Protein AF-A0AAV2YGH6-F1 (afdb_monomer_lite)

pLDDT: mean 74.62, std 20.64, range [26.7, 96.62]

Foldseek 3Di:
DDVVVVVVVVCCCPVDPVVVVVCCCPPQVDPPRPPPPDDVLNCLAAPNDPAAEEEEAEPDAEPDDLVVVVVSQVRNVVRFHYYYYYQYQDYLVSCVRPVPSVVVVVVVSVVVVVVCVVVVVHDDDDDDDPDQYFYDSPPDRPGPDDDDDD

Secondary structure (DSSP, 8-state):
--HHHHHHHHHHHHHS--HHHHHIIIIISSTTS---SS-HHHHS-TTT--S-EEEEEESS--SS-HHHHHHHHHHHTTTS-EEEEEETT--S-HHHH-HHHHHHHHHHHHHHHHHHHHHT-S---S---S---EEEETTEEE--------

Radius of gyration: 17.6 Å; chains: 1; bounding box: 44×39×49 Å

Structure (mmCIF, N/CA/C/O backbone):
data_AF-A0AAV2YGH6-F1
#
_entry.id   AF-A0AAV2YGH6-F1
#
loop_
_atom_site.group_PDB
_atom_site.id
_atom_site.type_symbol
_atom_site.label_atom_id
_atom_site.label_alt_id
_atom_site.label_comp_id
_atom_site.label_asym_id
_atom_site.label_entity_id
_atom_site.label_seq_id
_atom_site.pdbx_PDB_ins_code
_atom_site.Cartn_x
_atom_site.Cartn_y
_atom_site.Cartn_z
_atom_site.occupancy
_atom_site.B_iso_or_equiv
_atom_site.auth_seq_id
_atom_site.auth_comp_id
_atom_site.auth_asym_id
_atom_site.auth_atom_id
_atom_site.pdbx_PDB_model_num
ATOM 1 N N . MET A 1 1 ? -7.806 -11.856 -30.011 1.00 66.50 1 MET A N 1
ATOM 2 C CA . MET A 1 1 ? -7.096 -10.796 -29.273 1.00 66.50 1 MET A CA 1
ATOM 3 C C . MET A 1 1 ? -5.630 -11.182 -29.306 1.00 66.50 1 MET A C 1
ATOM 5 O O . MET A 1 1 ? -5.341 -12.326 -28.986 1.00 66.50 1 MET A O 1
ATOM 9 N N . ASP A 1 2 ? -4.765 -10.315 -29.821 1.00 89.94 2 ASP A N 1
ATOM 10 C CA . ASP A 1 2 ? -3.343 -10.620 -29.998 1.00 89.94 2 ASP A CA 1
ATOM 11 C C . ASP A 1 2 ? -2.567 -10.218 -28.736 1.00 89.94 2 ASP A C 1
ATOM 13 O O . ASP A 1 2 ? -2.521 -9.038 -28.375 1.00 89.94 2 ASP A O 1
ATOM 17 N N . PHE A 1 3 ? -2.015 -11.212 -28.040 1.00 89.88 3 PHE A N 1
ATOM 18 C CA . PHE A 1 3 ? -1.309 -11.017 -26.777 1.00 89.88 3 PHE A CA 1
ATOM 19 C C . PHE A 1 3 ? 0.018 -10.274 -26.950 1.00 89.88 3 PHE A C 1
ATOM 21 O O . PHE A 1 3 ? 0.423 -9.567 -26.026 1.00 89.88 3 PHE A O 1
ATOM 28 N N . ASP A 1 4 ? 0.648 -10.341 -28.124 1.00 91.69 4 ASP A N 1
ATOM 29 C CA . ASP A 1 4 ? 1.914 -9.652 -28.375 1.00 91.69 4 ASP A CA 1
ATOM 30 C C . ASP A 1 4 ? 1.693 -8.140 -28.432 1.00 91.69 4 ASP A C 1
ATOM 32 O O . ASP A 1 4 ? 2.385 -7.367 -27.768 1.00 91.69 4 ASP A O 1
ATOM 36 N N . HIS A 1 5 ? 0.648 -7.706 -29.140 1.00 88.44 5 HIS A N 1
ATOM 37 C CA . HIS A 1 5 ? 0.270 -6.294 -29.207 1.00 88.44 5 HIS A CA 1
ATOM 38 C C . HIS A 1 5 ? -0.148 -5.738 -27.842 1.00 88.44 5 HIS A C 1
ATOM 40 O O . HIS A 1 5 ? 0.196 -4.605 -27.505 1.00 88.44 5 HIS A O 1
ATOM 46 N N . ILE A 1 6 ? -0.859 -6.532 -27.038 1.00 87.00 6 ILE A N 1
ATOM 47 C CA . ILE A 1 6 ? -1.259 -6.140 -25.682 1.00 87.00 6 ILE A CA 1
ATOM 48 C C . ILE A 1 6 ? -0.041 -6.005 -24.769 1.00 87.00 6 ILE A C 1
ATOM 50 O O . ILE A 1 6 ? 0.089 -5.009 -24.058 1.00 87.00 6 ILE A O 1
ATOM 54 N N . THR A 1 7 ? 0.878 -6.965 -24.827 1.00 86.12 7 THR A N 1
ATOM 55 C CA . THR A 1 7 ? 2.116 -6.938 -24.040 1.00 86.12 7 THR A CA 1
ATOM 56 C C . THR A 1 7 ? 2.967 -5.729 -24.414 1.00 86.12 7 THR A C 1
ATOM 58 O O . THR A 1 7 ? 3.419 -4.989 -23.540 1.00 86.12 7 THR A O 1
ATOM 61 N N . MET A 1 8 ? 3.118 -5.462 -25.714 1.00 85.81 8 MET A N 1
ATOM 62 C CA . MET A 1 8 ? 3.842 -4.294 -26.210 1.00 85.81 8 MET A CA 1
ATOM 63 C C . MET A 1 8 ? 3.182 -2.987 -25.775 1.00 85.81 8 MET A C 1
ATOM 65 O O . MET A 1 8 ? 3.880 -2.075 -25.330 1.00 85.81 8 MET A O 1
ATOM 69 N N . TYR A 1 9 ? 1.852 -2.897 -25.837 1.00 83.94 9 TYR A N 1
ATOM 70 C CA . TYR A 1 9 ? 1.114 -1.734 -25.352 1.00 83.94 9 TYR A CA 1
ATOM 71 C C . TYR A 1 9 ? 1.366 -1.479 -23.861 1.00 83.94 9 TYR A C 1
ATOM 73 O O . TYR A 1 9 ? 1.710 -0.353 -23.489 1.00 83.94 9 TYR A O 1
ATOM 81 N N . PHE A 1 10 ? 1.240 -2.502 -23.010 1.00 82.38 10 PHE A N 1
ATOM 82 C CA . PHE A 1 10 ? 1.474 -2.358 -21.572 1.00 82.38 10 PHE A CA 1
ATOM 83 C C . PHE A 1 10 ? 2.920 -1.973 -21.264 1.00 82.38 10 PHE A C 1
ATOM 85 O O . PHE A 1 10 ? 3.147 -1.009 -20.533 1.00 82.38 10 PHE A O 1
ATOM 92 N N . TYR A 1 11 ? 3.891 -2.640 -21.893 1.00 82.69 11 TYR A N 1
ATOM 93 C CA . TYR A 1 11 ? 5.306 -2.324 -21.714 1.00 82.69 11 TYR A CA 1
ATOM 94 C C . TYR A 1 11 ? 5.607 -0.857 -22.039 1.00 82.69 11 TYR A C 1
ATOM 96 O O . TYR A 1 11 ? 6.228 -0.166 -21.238 1.00 82.69 11 TYR A O 1
ATOM 104 N N . HIS A 1 12 ? 5.127 -0.341 -23.175 1.00 82.00 12 HIS A N 1
ATOM 105 C CA . HIS A 1 12 ? 5.401 1.044 -23.570 1.00 82.00 12 HIS A CA 1
ATOM 106 C C . HIS A 1 12 ? 4.676 2.061 -22.678 1.00 82.00 12 HIS A C 1
ATOM 108 O O . HIS A 1 12 ? 5.225 3.129 -22.415 1.00 82.00 12 HIS A O 1
ATOM 114 N N . ASN A 1 13 ? 3.481 1.739 -22.172 1.00 79.19 13 ASN A N 1
ATOM 115 C CA . ASN A 1 13 ? 2.793 2.601 -21.207 1.00 79.19 13 ASN A CA 1
ATOM 116 C C . ASN A 1 13 ? 3.536 2.690 -19.867 1.00 79.19 13 ASN A C 1
ATOM 118 O O . ASN A 1 13 ? 3.505 3.745 -19.238 1.00 79.19 13 ASN A O 1
ATOM 122 N N . TRP A 1 14 ? 4.202 1.617 -19.433 1.00 75.50 14 TRP A N 1
ATOM 123 C CA . TRP A 1 14 ? 4.888 1.575 -18.136 1.00 75.50 14 TRP A CA 1
ATOM 124 C C . TRP A 1 14 ? 6.369 1.965 -18.193 1.00 75.50 14 TRP A C 1
ATOM 126 O O . TRP A 1 14 ? 6.880 2.526 -17.229 1.00 75.50 14 TRP A O 1
ATOM 136 N N . ALA A 1 15 ? 7.066 1.706 -19.304 1.00 78.88 15 ALA A N 1
ATOM 137 C CA . ALA A 1 15 ? 8.491 2.016 -19.455 1.00 78.88 15 ALA A CA 1
ATOM 138 C C . ALA A 1 15 ? 8.764 3.496 -19.781 1.00 78.88 15 ALA A C 1
ATOM 140 O O . ALA A 1 15 ? 9.866 3.999 -19.547 1.00 78.88 15 ALA A O 1
ATOM 141 N N . LEU A 1 16 ? 7.788 4.203 -20.358 1.00 75.62 16 LEU A N 1
ATOM 142 C CA . LEU A 1 16 ? 7.928 5.608 -20.735 1.00 75.62 16 LEU A CA 1
ATOM 143 C C . LEU A 1 16 ? 7.618 6.549 -19.563 1.00 75.62 16 LEU A C 1
ATOM 145 O O . LEU A 1 16 ? 7.023 6.178 -18.554 1.00 75.62 16 LEU A O 1
ATOM 149 N N . LYS A 1 17 ? 8.020 7.820 -19.699 1.00 73.50 17 LYS A N 1
ATOM 150 C CA . LYS A 1 17 ? 7.684 8.864 -18.718 1.00 73.50 17 LYS A CA 1
ATOM 151 C C . LYS A 1 17 ? 6.167 8.927 -18.527 1.00 73.50 17 LYS A C 1
ATOM 153 O O . LYS A 1 17 ? 5.443 8.830 -19.512 1.00 73.50 17 LYS A O 1
ATOM 158 N N . LYS A 1 18 ? 5.732 9.181 -17.286 1.00 74.12 18 LYS A N 1
ATOM 159 C CA . LYS A 1 18 ? 4.342 9.249 -16.782 1.00 74.12 18 LYS A CA 1
ATOM 160 C C . LYS A 1 18 ? 3.407 10.264 -17.474 1.00 74.12 18 LYS A C 1
ATOM 162 O O . LYS A 1 18 ? 2.785 11.108 -16.834 1.00 74.12 18 LYS A O 1
ATOM 167 N N . SER A 1 19 ? 3.301 10.206 -18.794 1.00 75.12 19 SER A N 1
ATOM 168 C CA . SER A 1 19 ? 2.526 11.121 -19.630 1.00 75.12 19 SER A CA 1
ATOM 169 C C . SER A 1 19 ? 1.036 11.067 -19.300 1.00 75.12 19 SER A C 1
ATOM 171 O O . SER A 1 19 ? 0.398 12.113 -19.259 1.00 75.12 19 SER A O 1
ATOM 173 N N . GLY A 1 20 ? 0.506 9.880 -18.984 1.00 70.19 20 GLY A N 1
ATOM 174 C CA . GLY A 1 20 ? -0.881 9.689 -18.555 1.00 70.19 20 GLY A CA 1
ATOM 175 C C . GLY A 1 20 ? -1.200 10.408 -17.243 1.00 70.19 20 GLY A C 1
ATOM 176 O O . GLY A 1 20 ? -2.139 11.197 -17.193 1.00 70.19 20 GLY A O 1
ATOM 177 N N . GLU A 1 21 ? -0.383 10.219 -16.200 1.00 68.44 21 GLU A N 1
ATOM 178 C CA . GLU A 1 21 ? -0.565 10.941 -14.931 1.00 68.44 21 GLU A CA 1
ATOM 179 C C . GLU A 1 21 ? -0.421 12.455 -15.104 1.00 68.44 21 GLU A C 1
ATOM 181 O O . GLU A 1 21 ? -1.196 13.222 -14.535 1.00 68.44 21 GLU A O 1
ATOM 186 N N . VAL A 1 22 ? 0.541 12.896 -15.922 1.00 70.00 22 VAL A N 1
ATOM 187 C CA . VAL A 1 22 ? 0.717 14.316 -16.245 1.00 70.00 22 VAL A CA 1
ATOM 188 C C . VAL A 1 22 ? -0.517 14.855 -16.957 1.00 70.00 22 VAL A C 1
ATOM 190 O O . VAL A 1 22 ? -0.990 15.925 -16.587 1.00 70.00 22 VAL A O 1
ATOM 193 N N . ALA A 1 23 ? -1.076 14.133 -17.930 1.00 73.62 23 ALA A N 1
ATOM 194 C CA . ALA A 1 23 ? -2.285 14.541 -18.640 1.00 73.62 23 ALA A CA 1
ATOM 195 C C . ALA A 1 23 ? -3.488 14.643 -17.690 1.00 73.62 23 ALA A C 1
ATOM 197 O O . ALA A 1 23 ? -4.188 15.654 -17.713 1.00 73.62 23 ALA A O 1
ATOM 198 N N . ILE A 1 24 ? -3.673 13.671 -16.789 1.00 69.06 24 ILE A N 1
ATOM 199 C CA . ILE A 1 24 ? -4.710 13.730 -15.747 1.00 69.06 24 ILE A CA 1
ATOM 200 C C . ILE A 1 24 ? -4.502 14.969 -14.861 1.00 69.06 24 ILE A C 1
ATOM 202 O O . ILE A 1 24 ? -5.425 15.753 -14.656 1.00 69.06 24 ILE A O 1
ATOM 206 N N . HIS A 1 25 ? -3.282 15.208 -14.384 1.00 63.84 25 HIS A N 1
ATOM 207 C CA . HIS A 1 25 ? -2.990 16.317 -13.475 1.00 63.84 25 HIS A CA 1
ATOM 208 C C . HIS A 1 25 ? -3.028 17.705 -14.147 1.00 63.84 25 HIS A C 1
ATOM 210 O O . HIS A 1 25 ? -3.251 18.715 -13.490 1.00 63.84 25 HIS A O 1
ATOM 216 N N . THR A 1 26 ? -2.790 17.805 -15.451 1.00 67.81 26 THR A N 1
ATOM 217 C CA . THR A 1 26 ? -2.741 19.104 -16.150 1.00 67.81 26 THR A CA 1
ATOM 218 C C . THR A 1 26 ? -4.040 19.434 -16.879 1.00 67.81 26 THR A C 1
ATOM 220 O O . THR A 1 26 ? -4.404 20.603 -16.954 1.00 67.81 26 THR A O 1
ATOM 223 N N . HIS A 1 27 ? -4.761 18.425 -17.374 1.00 67.38 27 HIS A N 1
ATOM 224 C CA . HIS A 1 27 ? -5.947 18.614 -18.215 1.00 67.38 27 HIS A CA 1
ATOM 225 C C . HIS A 1 27 ? -7.250 18.153 -17.546 1.00 67.38 27 HIS A C 1
ATOM 227 O O . HIS A 1 27 ? -8.306 18.670 -17.899 1.00 67.38 27 HIS A O 1
ATOM 233 N N . LEU A 1 28 ? -7.199 17.238 -16.564 1.00 62.75 28 LEU A N 1
ATOM 234 C CA . LEU A 1 28 ? -8.379 16.796 -15.793 1.00 62.75 28 LEU A CA 1
ATOM 235 C C . LEU A 1 28 ? -8.430 17.375 -14.365 1.00 62.75 28 LEU A C 1
ATOM 237 O O . LEU A 1 28 ? -9.461 17.329 -13.707 1.00 62.75 28 LEU A O 1
ATOM 241 N N . HIS A 1 29 ? -7.341 17.970 -13.884 1.00 55.59 29 HIS A N 1
ATOM 242 C CA . HIS A 1 29 ? -7.299 18.713 -12.620 1.00 55.59 29 HIS A CA 1
ATOM 243 C C . HIS A 1 29 ? -7.808 20.178 -12.651 1.00 55.59 29 HIS A C 1
ATOM 245 O O . HIS A 1 29 ? -7.967 20.746 -11.568 1.00 55.59 29 HIS A O 1
ATOM 251 N N . PRO A 1 30 ? -8.084 20.835 -13.805 1.00 57.62 30 PRO A N 1
ATOM 252 C CA . PRO A 1 30 ? -8.811 22.103 -13.808 1.00 57.62 30 PRO A CA 1
ATOM 253 C C . PRO A 1 30 ? -10.189 21.962 -13.133 1.00 57.62 30 PRO A C 1
ATOM 255 O O . PRO A 1 30 ? -10.795 20.885 -13.187 1.00 57.62 30 PRO A O 1
ATOM 258 N N . PRO A 1 31 ? -10.716 23.030 -12.505 1.00 48.47 31 PRO A N 1
ATOM 259 C CA . PRO A 1 31 ? -11.953 22.956 -11.737 1.00 48.47 31 PRO A CA 1
ATOM 260 C C . PRO A 1 31 ? -13.117 22.561 -12.654 1.00 48.47 31 PRO A C 1
ATOM 262 O O . PRO A 1 31 ? -13.548 23.342 -13.498 1.00 48.47 31 PRO A O 1
ATOM 265 N N . GLY A 1 32 ? -13.606 21.327 -12.496 1.00 53.22 32 GLY A N 1
ATOM 266 C CA . GLY A 1 32 ? -14.753 20.792 -13.237 1.00 53.22 32 GLY A CA 1
ATOM 267 C C . GLY A 1 32 ? -14.572 19.384 -13.811 1.00 53.22 32 GLY A C 1
ATOM 268 O O . GLY A 1 32 ? -15.571 18.717 -14.062 1.00 53.22 32 GLY A O 1
ATOM 269 N N . ALA A 1 33 ? -13.343 18.882 -13.967 1.00 55.97 33 ALA A N 1
ATOM 270 C CA . ALA A 1 33 ? -13.089 17.604 -14.642 1.00 55.97 33 ALA A CA 1
ATOM 271 C C . ALA A 1 33 ? -12.769 16.435 -13.687 1.00 55.97 33 ALA A C 1
ATOM 273 O O . ALA A 1 33 ? -11.783 15.743 -13.859 1.00 55.97 33 ALA A O 1
ATOM 274 N N . SER A 1 34 ? -13.640 16.162 -12.709 1.00 54.44 34 SER A N 1
ATOM 275 C CA . SER A 1 34 ? -13.825 14.848 -12.043 1.00 54.44 34 SER A CA 1
ATOM 276 C C . SER A 1 34 ? -12.602 14.045 -11.523 1.00 54.44 34 SER A C 1
ATOM 278 O O . SER A 1 34 ? -12.783 12.912 -11.072 1.00 54.44 34 SER A O 1
ATOM 280 N N . ALA A 1 35 ? -11.380 14.571 -11.490 1.00 53.19 35 ALA A N 1
ATOM 281 C CA . ALA A 1 35 ? -10.343 14.051 -10.611 1.00 53.19 35 ALA A CA 1
ATOM 282 C C . ALA A 1 35 ? -10.653 14.613 -9.219 1.00 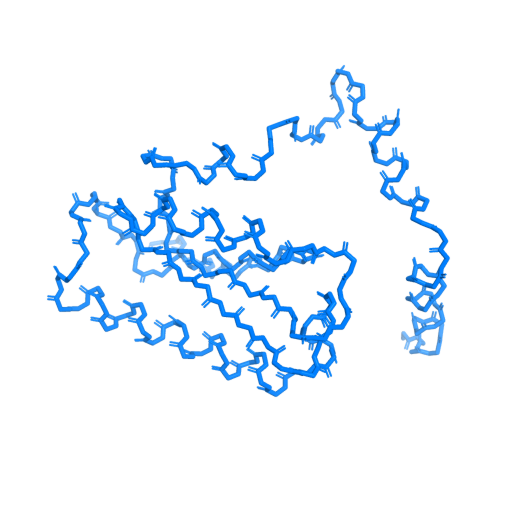53.19 35 ALA A C 1
ATOM 284 O O . ALA A 1 35 ? -10.581 15.823 -9.007 1.00 53.19 35 ALA A O 1
ATOM 285 N N . ARG A 1 36 ? -11.100 13.768 -8.278 1.00 54.50 36 ARG A N 1
ATOM 286 C CA . ARG A 1 36 ? -11.363 14.217 -6.901 1.00 54.50 36 ARG A CA 1
ATOM 287 C C . ARG A 1 36 ? -10.084 14.866 -6.362 1.00 54.50 36 ARG A C 1
ATOM 289 O O . ARG A 1 36 ? -9.100 14.170 -6.149 1.00 54.50 36 ARG A O 1
ATOM 296 N N . ALA A 1 37 ? -10.123 16.178 -6.131 1.00 62.84 37 ALA A N 1
ATOM 297 C CA . ALA A 1 37 ? -9.011 16.945 -5.562 1.00 62.84 37 ALA A CA 1
ATOM 298 C C . ALA A 1 37 ? -8.663 16.511 -4.124 1.00 62.84 37 ALA A C 1
ATOM 300 O O . ALA A 1 37 ? -7.613 16.862 -3.598 1.00 62.84 37 ALA A O 1
ATOM 301 N N . THR A 1 38 ? -9.553 15.752 -3.481 1.00 71.38 38 THR A N 1
ATOM 302 C CA . THR A 1 38 ? -9.358 15.215 -2.137 1.00 71.38 38 THR A CA 1
ATOM 303 C C . THR A 1 38 ? -8.432 13.995 -2.178 1.00 71.38 38 THR A C 1
ATOM 305 O O . THR A 1 38 ? -8.798 12.985 -2.791 1.00 71.38 38 THR A O 1
ATOM 308 N N . PRO A 1 39 ? -7.268 14.038 -1.510 1.00 77.38 39 PRO A N 1
ATOM 309 C CA . PRO A 1 39 ? -6.355 12.907 -1.458 1.00 77.38 39 PRO A CA 1
ATOM 310 C C . PRO A 1 39 ? -6.980 11.724 -0.709 1.00 77.38 39 PRO A C 1
ATOM 312 O O . PRO A 1 39 ? -7.824 11.882 0.178 1.00 77.38 39 PRO A O 1
ATOM 315 N N . LEU A 1 40 ? -6.537 10.508 -1.039 1.00 81.38 40 LEU A N 1
ATOM 316 C CA . LEU A 1 40 ? -7.094 9.279 -0.468 1.00 81.38 40 LEU A CA 1
ATOM 317 C C . LEU A 1 40 ? -7.009 9.246 1.068 1.00 81.38 40 LEU A C 1
ATOM 319 O O . LEU A 1 40 ? -7.931 8.759 1.715 1.00 81.38 40 LEU A O 1
ATOM 323 N N . CYS A 1 41 ? -5.956 9.813 1.660 1.00 82.81 41 CYS A N 1
ATOM 324 C CA . CYS A 1 41 ? -5.789 9.895 3.113 1.00 82.81 41 CYS A CA 1
ATOM 325 C C . CYS A 1 41 ? -6.847 10.769 3.816 1.00 82.81 41 CYS A C 1
ATOM 327 O O . CYS A 1 41 ? -7.139 10.541 4.985 1.00 82.81 41 CYS A O 1
ATOM 329 N N . GLU A 1 42 ? -7.459 11.736 3.125 1.00 83.50 42 GLU A N 1
ATOM 330 C CA . GLU A 1 42 ? -8.564 12.547 3.662 1.00 83.50 42 GLU A CA 1
ATOM 331 C C . GLU A 1 42 ? -9.933 11.872 3.489 1.00 83.50 42 GLU A C 1
ATOM 333 O O . GLU A 1 42 ? -10.880 12.150 4.239 1.00 83.50 42 GLU A O 1
ATOM 338 N N . LEU A 1 43 ? -10.045 10.984 2.495 1.00 81.44 43 LEU A N 1
ATOM 339 C CA . LEU A 1 43 ? -11.206 10.113 2.318 1.00 81.44 43 LEU A CA 1
ATOM 340 C C . LEU A 1 43 ? -11.199 8.990 3.360 1.00 81.44 43 LEU A C 1
ATOM 342 O O . LEU A 1 43 ? -12.233 8.684 3.949 1.00 81.44 43 LEU A O 1
ATOM 346 N N . LEU A 1 44 ? -10.023 8.419 3.617 1.00 84.81 44 LEU A N 1
ATOM 347 C CA . LEU A 1 44 ? -9.771 7.406 4.634 1.00 84.81 44 LEU A CA 1
ATOM 348 C C . LEU A 1 44 ? -9.339 8.071 5.949 1.00 84.81 44 LEU A C 1
ATOM 350 O O . LEU A 1 44 ? -8.255 7.827 6.473 1.00 84.81 44 LEU A O 1
ATOM 354 N N . ALA A 1 45 ? -10.207 8.939 6.467 1.00 83.38 45 ALA A N 1
ATOM 355 C CA . ALA A 1 45 ? -10.039 9.591 7.760 1.00 83.38 45 ALA A CA 1
ATOM 356 C C . ALA A 1 45 ? -10.904 8.913 8.844 1.00 83.38 45 ALA A C 1
ATOM 358 O O . ALA A 1 45 ? -11.939 8.314 8.515 1.00 83.38 45 ALA A O 1
ATOM 359 N N . PRO A 1 46 ? -10.534 9.034 10.136 1.00 79.31 46 PRO A N 1
ATOM 360 C CA . PRO A 1 46 ? -11.376 8.590 11.246 1.00 79.31 46 PRO A CA 1
ATOM 361 C C . PRO A 1 46 ? -12.814 9.114 11.121 1.00 79.31 46 PRO A C 1
ATOM 363 O O . PRO A 1 46 ? -13.029 10.293 10.839 1.00 79.31 46 PRO A O 1
ATOM 366 N N . GLY A 1 47 ? -13.801 8.230 11.281 1.00 79.62 47 GLY A N 1
ATOM 367 C CA . GLY A 1 47 ? -15.226 8.558 11.143 1.00 79.62 47 GLY A CA 1
ATOM 368 C C . GLY A 1 47 ? -15.747 8.690 9.703 1.00 79.62 47 GLY A C 1
ATOM 369 O O . GLY A 1 47 ? -16.947 8.870 9.517 1.00 79.62 47 GLY A O 1
ATOM 370 N N . ARG A 1 48 ? -14.886 8.586 8.677 1.00 80.75 48 ARG A N 1
ATOM 371 C CA . ARG A 1 48 ? -15.290 8.556 7.254 1.00 80.75 48 ARG A CA 1
ATOM 372 C C . ARG A 1 48 ? -15.138 7.187 6.602 1.00 80.75 48 ARG A C 1
ATOM 374 O O . ARG A 1 48 ? -15.914 6.859 5.707 1.00 80.75 48 ARG A O 1
ATOM 381 N N . ALA A 1 49 ? -14.154 6.399 7.028 1.00 79.81 49 ALA A N 1
ATOM 382 C CA . ALA A 1 49 ? -14.019 5.018 6.583 1.00 79.81 49 ALA A CA 1
ATOM 383 C C . ALA A 1 49 ? -15.193 4.178 7.123 1.00 79.81 49 ALA A C 1
ATOM 385 O O . ALA A 1 49 ? -15.417 4.133 8.327 1.00 79.81 49 ALA A O 1
ATOM 386 N N . GLN A 1 50 ? -15.952 3.546 6.224 1.00 81.56 50 GLN A N 1
ATOM 387 C CA . GLN A 1 50 ? -17.129 2.726 6.569 1.00 81.56 50 GLN A CA 1
ATOM 388 C C . GLN A 1 50 ? -16.899 1.227 6.356 1.00 81.56 50 GLN A C 1
ATOM 390 O O . GLN A 1 50 ? -17.702 0.408 6.785 1.00 81.56 50 GLN A O 1
ATOM 395 N N . VAL A 1 51 ? -15.820 0.864 5.664 1.00 84.75 51 VAL A N 1
ATOM 396 C CA . VAL A 1 51 ? -15.522 -0.513 5.261 1.00 84.75 51 VAL A CA 1
ATOM 397 C C . VAL A 1 51 ? -14.118 -0.889 5.700 1.00 84.75 51 VAL A C 1
ATOM 399 O O . VAL A 1 51 ? -13.257 -0.007 5.690 1.00 84.75 51 VAL A O 1
ATOM 402 N N . PRO A 1 52 ? -13.867 -2.136 6.126 1.00 88.31 52 PRO A N 1
ATOM 403 C CA . PRO A 1 52 ? -12.534 -2.604 6.505 1.00 88.31 52 PRO A CA 1
ATOM 404 C C . PRO A 1 52 ? -11.522 -2.323 5.392 1.00 88.31 52 PRO A C 1
ATOM 406 O O . PRO A 1 52 ? -11.838 -2.500 4.212 1.00 88.31 52 PRO A O 1
ATOM 409 N N . VAL A 1 53 ? -10.324 -1.869 5.761 1.00 90.56 53 VAL A N 1
ATOM 410 C CA . VAL A 1 53 ? -9.293 -1.484 4.789 1.00 90.56 53 VAL A CA 1
ATOM 411 C C . VAL A 1 53 ? -8.015 -2.276 5.016 1.00 90.56 53 VAL A C 1
ATOM 413 O O . VAL A 1 53 ? -7.472 -2.294 6.115 1.00 90.56 53 VAL A O 1
ATOM 416 N N . THR A 1 54 ? -7.474 -2.849 3.948 1.00 93.69 54 THR A N 1
ATOM 417 C CA . THR A 1 54 ? -6.115 -3.395 3.932 1.00 93.69 54 THR A CA 1
ATOM 418 C C . THR A 1 54 ? -5.328 -2.684 2.843 1.00 93.69 54 THR A C 1
ATOM 420 O O . THR A 1 54 ? -5.748 -2.663 1.685 1.00 93.69 54 THR A O 1
ATOM 423 N N . PHE A 1 55 ? -4.202 -2.082 3.221 1.00 94.12 55 PHE A N 1
ATOM 424 C CA . PHE A 1 55 ? -3.225 -1.519 2.294 1.00 94.12 55 PHE A CA 1
ATOM 425 C C . PHE A 1 55 ? -2.172 -2.576 1.974 1.00 94.12 55 PHE A C 1
ATOM 427 O O . PHE A 1 55 ? -1.576 -3.142 2.891 1.00 94.12 55 PHE A O 1
ATOM 434 N N . LEU A 1 56 ? -1.942 -2.821 0.683 1.00 94.31 56 LEU A N 1
ATOM 435 C CA . LEU A 1 56 ? -0.920 -3.741 0.191 1.00 94.31 56 LEU A CA 1
ATOM 436 C C . LEU A 1 56 ? 0.094 -2.952 -0.634 1.00 94.31 56 LEU A C 1
ATOM 438 O O . LEU A 1 56 ? -0.294 -2.241 -1.561 1.00 94.31 56 LEU A O 1
ATOM 442 N N . TYR A 1 57 ? 1.373 -3.109 -0.307 1.00 95.06 57 TYR A N 1
ATOM 443 C CA . TYR A 1 57 ? 2.498 -2.519 -1.036 1.00 95.06 57 TYR A CA 1
ATOM 444 C C . TYR A 1 57 ? 3.511 -3.586 -1.440 1.00 95.06 57 TYR A C 1
ATOM 446 O O . TYR A 1 57 ? 3.567 -4.653 -0.831 1.00 95.06 57 TYR A O 1
ATOM 454 N N . GLY A 1 58 ? 4.319 -3.299 -2.457 1.00 93.88 58 GLY A N 1
ATOM 455 C CA . GLY A 1 58 ? 5.469 -4.124 -2.808 1.00 93.88 58 GLY A CA 1
ATOM 456 C C . GLY A 1 58 ? 6.643 -3.896 -1.856 1.00 93.88 58 GLY A C 1
ATOM 457 O O . GLY A 1 58 ? 6.861 -2.785 -1.381 1.00 93.88 58 GLY A O 1
ATOM 458 N N . GLY A 1 59 ? 7.398 -4.953 -1.556 1.00 91.44 59 GLY A N 1
ATOM 459 C CA . GLY A 1 59 ? 8.627 -4.885 -0.755 1.00 91.44 59 GLY A CA 1
ATOM 460 C C . GLY A 1 59 ? 9.898 -4.611 -1.571 1.00 91.44 59 GLY A C 1
ATOM 461 O O . GLY A 1 59 ? 10.976 -4.469 -0.998 1.00 91.44 59 GLY A O 1
ATOM 462 N N . GLY A 1 60 ? 9.793 -4.602 -2.900 1.00 89.38 60 GLY A N 1
ATOM 463 C CA . GLY A 1 60 ? 10.856 -4.255 -3.840 1.00 89.38 60 GLY A CA 1
ATOM 464 C C . GLY A 1 60 ? 10.855 -2.766 -4.213 1.00 89.38 60 GLY A C 1
ATOM 465 O O . GLY A 1 60 ? 10.149 -1.969 -3.599 1.00 89.38 60 GLY A O 1
ATOM 466 N N . PRO A 1 61 ? 11.654 -2.361 -5.218 1.00 85.50 61 PRO A N 1
ATOM 467 C CA . PRO A 1 61 ? 11.680 -0.981 -5.691 1.00 85.50 61 PRO A CA 1
ATOM 468 C C . PRO A 1 61 ? 10.302 -0.531 -6.194 1.00 85.50 61 PRO A C 1
ATOM 470 O O . PRO A 1 61 ? 9.810 -1.015 -7.213 1.00 85.50 61 PRO A O 1
ATOM 473 N N . ASP A 1 62 ? 9.701 0.423 -5.490 1.00 82.38 62 ASP A N 1
ATOM 474 C CA . ASP A 1 62 ? 8.444 1.069 -5.858 1.00 82.38 62 ASP A CA 1
ATOM 475 C C . ASP A 1 62 ? 8.686 2.581 -5.992 1.00 82.38 62 ASP A C 1
ATOM 477 O O . ASP A 1 62 ? 9.446 3.188 -5.234 1.00 82.38 62 ASP A O 1
ATOM 481 N N . TRP A 1 63 ? 8.059 3.197 -6.992 1.00 80.12 63 TRP A N 1
ATOM 482 C CA . TRP A 1 63 ? 8.059 4.650 -7.149 1.00 80.12 63 TRP A CA 1
ATOM 483 C C . TRP A 1 63 ? 7.147 5.330 -6.117 1.00 80.12 63 TRP A C 1
ATOM 485 O O . TRP A 1 63 ? 7.254 6.539 -5.899 1.00 80.12 63 TRP A O 1
ATOM 495 N N . MET A 1 64 ? 6.259 4.564 -5.482 1.00 80.06 64 MET A N 1
ATOM 496 C CA . MET A 1 64 ? 5.388 4.999 -4.408 1.00 80.06 64 MET A CA 1
ATOM 497 C C . MET A 1 64 ? 5.926 4.562 -3.043 1.00 80.06 64 MET A C 1
ATOM 499 O O . MET A 1 64 ? 6.105 3.378 -2.777 1.00 80.06 64 MET A O 1
ATOM 503 N N . ASN A 1 65 ? 6.136 5.526 -2.142 1.00 87.56 65 ASN A N 1
ATOM 504 C CA . ASN A 1 65 ? 6.622 5.230 -0.797 1.00 87.56 65 ASN A CA 1
ATOM 505 C C . ASN A 1 65 ? 5.514 4.595 0.071 1.00 87.56 65 ASN A C 1
ATOM 507 O O . ASN A 1 65 ? 4.493 5.230 0.360 1.00 87.56 65 ASN A O 1
ATOM 511 N N . ALA A 1 66 ? 5.758 3.362 0.517 1.00 91.44 66 ALA A N 1
ATOM 512 C CA . ALA A 1 66 ? 4.870 2.588 1.374 1.00 91.44 66 ALA A CA 1
ATOM 513 C C . ALA A 1 66 ? 4.662 3.214 2.770 1.00 91.44 66 ALA A C 1
ATOM 515 O O . ALA A 1 66 ? 3.582 3.058 3.347 1.00 91.44 66 ALA A O 1
ATOM 516 N N . ASP A 1 67 ? 5.619 4.011 3.267 1.00 92.75 67 ASP A N 1
ATOM 517 C CA . ASP A 1 67 ? 5.539 4.707 4.562 1.00 92.75 67 ASP A CA 1
ATOM 518 C C . ASP A 1 67 ? 4.284 5.588 4.669 1.00 92.75 67 ASP A C 1
ATOM 520 O O . ASP A 1 67 ? 3.692 5.747 5.739 1.00 92.75 67 ASP A O 1
ATOM 524 N N . HIS A 1 68 ? 3.844 6.177 3.550 1.00 90.38 68 HIS A N 1
ATOM 525 C CA . HIS A 1 68 ? 2.641 7.005 3.521 1.00 90.38 68 HIS A CA 1
ATOM 526 C C . HIS A 1 68 ? 1.371 6.179 3.744 1.00 90.38 68 HIS A C 1
ATOM 528 O O . HIS A 1 68 ? 0.471 6.626 4.458 1.00 90.38 68 HIS A O 1
ATOM 534 N N . GLY A 1 69 ? 1.300 4.980 3.162 1.00 90.88 69 GLY A N 1
ATOM 535 C CA . GLY A 1 69 ? 0.199 4.045 3.384 1.00 90.88 69 GLY A CA 1
ATOM 536 C C . GLY A 1 69 ? 0.188 3.524 4.819 1.00 90.88 69 GLY A C 1
ATOM 537 O O . GLY A 1 69 ? -0.855 3.539 5.474 1.00 90.88 69 GLY A O 1
ATOM 538 N N . GLU A 1 70 ? 1.358 3.165 5.349 1.00 94.44 70 GLU A N 1
ATOM 539 C CA . GLU A 1 70 ? 1.504 2.740 6.743 1.00 94.44 70 GLU A CA 1
ATOM 540 C C . GLU A 1 70 ? 1.054 3.842 7.717 1.00 94.44 70 GLU A C 1
ATOM 542 O O . GLU A 1 70 ? 0.300 3.588 8.660 1.00 94.44 70 GLU A O 1
ATOM 547 N N . ALA A 1 71 ? 1.434 5.097 7.460 1.00 93.00 71 ALA A N 1
ATOM 548 C CA . ALA A 1 71 ? 1.013 6.237 8.270 1.00 93.00 71 ALA A CA 1
ATOM 549 C C . ALA A 1 71 ? -0.512 6.449 8.259 1.00 93.00 71 ALA A C 1
ATOM 551 O O . ALA A 1 71 ? -1.075 6.880 9.270 1.00 93.00 71 ALA A O 1
ATOM 552 N N . VAL A 1 72 ? -1.194 6.152 7.146 1.00 91.62 72 VAL A N 1
ATOM 553 C CA . VAL A 1 72 ? -2.664 6.186 7.068 1.00 91.62 72 VAL A CA 1
ATOM 554 C C . VAL A 1 72 ? -3.270 5.069 7.915 1.00 91.62 72 VAL A C 1
ATOM 556 O O . VAL A 1 72 ? -4.162 5.341 8.720 1.00 91.62 72 VAL A O 1
ATOM 559 N N . VAL A 1 73 ? -2.751 3.843 7.811 1.00 92.94 73 VAL A N 1
ATOM 560 C CA . VAL A 1 73 ? -3.219 2.700 8.612 1.00 92.94 73 VAL A CA 1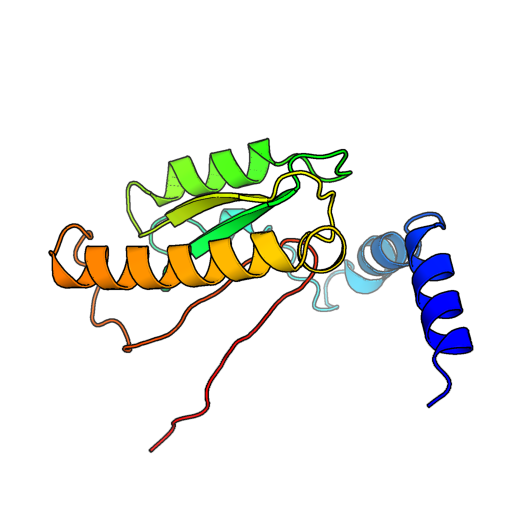
ATOM 561 C C . VAL A 1 73 ? -3.061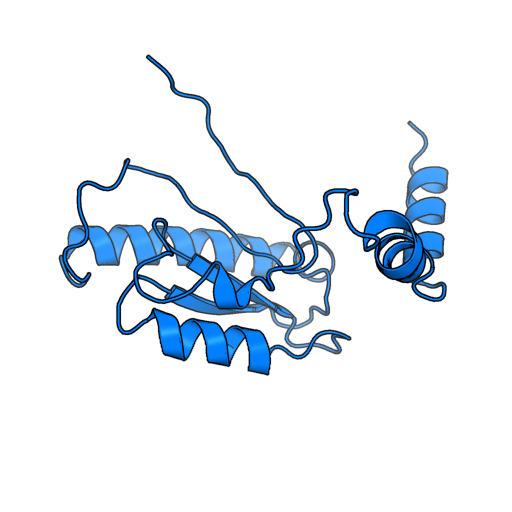 2.972 10.109 1.00 92.94 73 VAL A C 1
ATOM 563 O O . VAL A 1 73 ? -4.043 2.868 10.837 1.00 92.94 73 VAL A O 1
ATOM 566 N N . ARG A 1 74 ? -1.899 3.464 10.559 1.00 93.31 74 ARG A N 1
ATOM 567 C CA . ARG A 1 74 ? -1.644 3.826 11.972 1.00 93.31 74 ARG A CA 1
ATOM 568 C C . ARG A 1 74 ? -2.602 4.885 12.531 1.00 93.31 74 ARG A C 1
ATOM 570 O O . ARG A 1 74 ? -2.820 4.984 13.741 1.00 93.31 74 ARG A O 1
ATOM 577 N N . ARG A 1 75 ? -3.153 5.743 11.666 1.00 90.88 75 ARG A N 1
ATOM 578 C CA . ARG A 1 75 ? -4.175 6.730 12.054 1.00 90.88 75 ARG A CA 1
ATOM 579 C C . ARG A 1 75 ? -5.565 6.105 12.127 1.00 90.88 75 ARG A C 1
ATOM 581 O O . ARG A 1 75 ? -6.337 6.479 13.009 1.00 90.88 75 ARG A O 1
ATOM 588 N N . LEU A 1 76 ? -5.877 5.191 11.211 1.00 89.88 76 LEU A N 1
ATOM 589 C CA . LEU A 1 76 ? -7.185 4.550 11.090 1.00 89.88 76 LEU A CA 1
ATOM 590 C C . LEU A 1 76 ? -7.411 3.426 12.094 1.00 89.88 76 LEU A C 1
ATOM 592 O O . LEU A 1 76 ? -8.512 3.345 12.627 1.00 89.88 76 LEU A O 1
ATOM 596 N N . GLU A 1 77 ? -6.390 2.620 12.394 1.00 90.00 77 GLU A N 1
ATOM 597 C CA . GLU A 1 77 ? -6.492 1.414 13.236 1.00 90.00 77 GLU A CA 1
ATOM 598 C C . GLU A 1 77 ? -7.055 1.691 14.640 1.00 90.00 77 GLU A C 1
ATOM 600 O O . GLU A 1 77 ? -7.633 0.819 15.276 1.00 90.00 77 GLU A O 1
ATOM 605 N N . LYS A 1 78 ? -6.948 2.941 15.108 1.00 87.31 78 LYS A N 1
ATOM 606 C CA . LYS A 1 78 ? -7.496 3.405 16.392 1.00 87.31 78 LYS A CA 1
ATOM 607 C C . LYS A 1 78 ? -9.022 3.518 16.412 1.00 87.31 78 LYS A C 1
ATOM 609 O O . LYS A 1 78 ? -9.608 3.601 17.485 1.00 87.31 78 LYS A O 1
ATOM 614 N N . TRP A 1 79 ? -9.648 3.604 15.242 1.00 85.88 79 TRP A N 1
ATOM 615 C CA . TRP A 1 79 ? -11.067 3.939 15.084 1.00 85.88 79 TRP A CA 1
ATOM 616 C C . TRP A 1 79 ? -11.811 2.965 14.178 1.00 85.88 79 TRP A C 1
ATOM 618 O O . TRP A 1 79 ? -13.037 2.922 14.209 1.00 85.88 79 TRP A O 1
ATOM 628 N N . HIS A 1 80 ? -11.087 2.234 13.334 1.00 86.38 80 HIS A N 1
ATOM 629 C CA . HIS A 1 80 ? -11.645 1.390 12.293 1.00 86.38 80 HIS A CA 1
ATOM 630 C C . HIS A 1 80 ? -10.685 0.248 11.958 1.00 86.38 80 HIS A C 1
ATOM 632 O O . HIS A 1 80 ? -9.475 0.407 12.104 1.00 86.38 80 HIS A O 1
ATOM 638 N N . TYR A 1 81 ? -11.197 -0.883 11.463 1.00 89.50 81 TYR A N 1
ATOM 639 C CA . TYR A 1 81 ? -10.326 -1.980 11.035 1.00 89.50 81 TYR A CA 1
ATOM 640 C C . TYR A 1 81 ? -9.476 -1.550 9.836 1.00 89.50 81 TYR A C 1
ATOM 642 O O . TYR A 1 81 ? -9.988 -1.349 8.728 1.00 89.50 81 TYR A O 1
ATOM 650 N N . ALA A 1 82 ? -8.175 -1.415 10.075 1.00 92.19 82 ALA A N 1
ATOM 651 C CA . ALA A 1 82 ? -7.190 -1.054 9.076 1.00 92.19 82 ALA A CA 1
ATOM 652 C C . ALA A 1 82 ? -5.928 -1.895 9.266 1.00 92.19 82 ALA A C 1
ATOM 654 O O . ALA A 1 82 ? -5.414 -1.997 10.377 1.00 92.19 82 ALA A O 1
ATOM 655 N N . THR A 1 83 ? -5.418 -2.479 8.186 1.00 94.31 83 THR A N 1
ATOM 656 C CA . THR A 1 83 ? -4.195 -3.287 8.206 1.00 94.31 83 THR A CA 1
ATOM 657 C C . THR A 1 83 ? -3.249 -2.904 7.069 1.00 94.31 83 THR A C 1
ATOM 659 O O . THR A 1 83 ? -3.666 -2.399 6.026 1.00 94.31 83 THR A O 1
ATOM 662 N N . PHE A 1 84 ? -1.953 -3.124 7.284 1.00 95.56 84 PHE A N 1
ATOM 663 C CA . PHE A 1 84 ? -0.887 -2.853 6.320 1.00 95.56 84 PHE A CA 1
ATOM 664 C C . PHE A 1 84 ? -0.118 -4.144 6.025 1.00 95.56 84 PHE A C 1
ATOM 666 O O . PHE A 1 84 ? 0.200 -4.898 6.951 1.00 95.56 84 PHE A O 1
ATOM 673 N N . ARG A 1 85 ? 0.147 -4.433 4.750 1.00 95.62 85 ARG A N 1
ATOM 674 C CA . ARG A 1 85 ? 0.820 -5.655 4.293 1.00 95.62 85 ARG A CA 1
ATOM 675 C C . ARG A 1 85 ? 1.834 -5.334 3.197 1.00 95.62 85 ARG A C 1
ATOM 677 O O . ARG A 1 85 ? 1.608 -4.450 2.373 1.00 95.62 85 ARG A O 1
ATOM 684 N N . ILE A 1 86 ? 2.920 -6.101 3.183 1.00 95.75 86 ILE A N 1
ATOM 685 C CA . ILE A 1 86 ? 3.965 -6.036 2.162 1.00 95.75 86 ILE A CA 1
ATOM 686 C C . ILE A 1 86 ? 3.983 -7.352 1.388 1.00 95.75 86 ILE A C 1
ATOM 688 O O . ILE A 1 86 ? 4.097 -8.419 1.987 1.00 95.75 86 ILE A O 1
ATOM 692 N N . VAL A 1 87 ? 3.906 -7.267 0.063 1.00 95.31 87 VAL A N 1
ATOM 693 C CA . VAL A 1 87 ? 4.141 -8.380 -0.858 1.00 95.31 87 VAL A CA 1
ATOM 694 C C . VAL A 1 87 ? 5.628 -8.391 -1.195 1.00 95.31 87 VAL A C 1
ATOM 696 O O . VAL A 1 87 ? 6.148 -7.453 -1.803 1.00 95.31 87 VAL A O 1
ATOM 699 N N . LEU A 1 88 ? 6.342 -9.427 -0.761 1.00 93.31 88 LEU A N 1
ATOM 700 C CA . LEU A 1 88 ? 7.775 -9.539 -1.024 1.00 93.31 88 LEU A CA 1
ATOM 701 C C . LEU A 1 88 ? 8.047 -9.756 -2.517 1.00 93.31 88 LEU A C 1
ATOM 703 O O . LEU A 1 88 ? 7.211 -10.283 -3.249 1.00 93.31 88 LEU A O 1
ATOM 707 N N . LEU A 1 89 ? 9.245 -9.355 -2.955 1.00 93.00 89 LEU A N 1
ATOM 708 C CA . LEU A 1 89 ? 9.707 -9.507 -4.342 1.00 93.00 89 LEU A CA 1
ATOM 709 C C . LEU A 1 89 ? 8.782 -8.853 -5.388 1.00 93.00 89 LEU A C 1
ATOM 711 O O . LEU A 1 89 ? 8.764 -9.269 -6.541 1.00 93.00 89 LEU A O 1
ATOM 715 N N . ALA A 1 90 ? 8.048 -7.814 -4.993 1.00 92.62 90 ALA A N 1
ATOM 716 C CA . ALA A 1 90 ? 7.150 -7.061 -5.859 1.00 92.62 90 ALA A CA 1
ATOM 717 C C . ALA A 1 90 ? 7.427 -5.556 -5.782 1.00 92.62 90 ALA A C 1
ATOM 719 O O . ALA A 1 90 ? 7.760 -5.053 -4.710 1.00 92.62 90 ALA A O 1
ATOM 720 N N . GLY A 1 91 ? 7.293 -4.844 -6.901 1.00 88.25 91 GLY A N 1
ATOM 721 C CA . GLY A 1 91 ? 7.284 -3.385 -6.956 1.00 88.25 91 GLY A CA 1
ATOM 722 C C . GLY A 1 91 ? 5.855 -2.846 -6.869 1.00 88.25 91 GLY A C 1
ATOM 723 O O . GLY A 1 91 ? 5.023 -3.359 -6.124 1.00 88.25 91 GLY A O 1
ATOM 724 N N . HIS A 1 92 ? 5.549 -1.819 -7.660 1.00 87.94 92 HIS A N 1
ATOM 725 C CA . HIS A 1 92 ? 4.246 -1.148 -7.615 1.00 87.94 92 HIS A CA 1
ATOM 726 C C . HIS A 1 92 ? 3.065 -2.045 -8.012 1.00 87.94 92 HIS A C 1
ATOM 728 O O . HIS A 1 92 ? 1.968 -1.959 -7.462 1.00 87.94 92 HIS A O 1
ATOM 734 N N . GLN A 1 93 ? 3.274 -2.914 -8.998 1.00 87.25 93 GLN A N 1
ATOM 735 C CA . GLN A 1 93 ? 2.220 -3.740 -9.571 1.00 87.25 93 GLN A CA 1
ATOM 736 C C . GLN A 1 93 ? 2.198 -5.119 -8.907 1.00 87.25 93 GLN A C 1
ATOM 738 O O . GLN A 1 93 ? 2.423 -6.147 -9.543 1.00 87.25 93 GLN A O 1
ATOM 743 N N . VAL A 1 94 ? 1.911 -5.133 -7.603 1.00 89.94 94 VAL A N 1
ATOM 744 C CA . VAL A 1 94 ? 2.093 -6.302 -6.724 1.00 89.94 94 VAL A CA 1
ATOM 745 C C . VAL A 1 94 ? 1.456 -7.602 -7.217 1.00 89.94 94 VAL A C 1
ATOM 747 O O . VAL A 1 94 ? 2.046 -8.669 -7.075 1.00 89.94 94 VAL A O 1
ATOM 750 N N . PHE A 1 95 ? 0.280 -7.517 -7.841 1.00 88.44 95 PHE A N 1
ATOM 751 C CA . PHE A 1 95 ? -0.446 -8.676 -8.363 1.00 88.44 95 PHE A CA 1
ATOM 752 C C . PHE A 1 95 ? 0.179 -9.261 -9.637 1.00 88.44 95 PHE A C 1
ATOM 754 O O . PHE A 1 95 ? -0.108 -10.406 -9.973 1.00 88.44 95 PHE A O 1
ATOM 761 N N . MET A 1 96 ? 0.999 -8.493 -10.359 1.00 87.81 96 MET A N 1
ATOM 762 C CA . MET A 1 96 ? 1.728 -8.969 -11.540 1.00 87.81 96 MET A CA 1
ATOM 763 C C . MET A 1 96 ? 3.116 -9.476 -11.175 1.00 87.81 96 MET A C 1
ATOM 765 O O . MET A 1 96 ? 3.528 -10.511 -11.691 1.00 87.81 96 MET A O 1
ATOM 769 N N . ASP A 1 97 ? 3.812 -8.771 -10.284 1.00 89.19 97 ASP A N 1
ATOM 770 C CA . ASP A 1 97 ? 5.192 -9.106 -9.930 1.00 89.19 97 ASP A CA 1
ATOM 771 C C . ASP A 1 97 ? 5.272 -10.391 -9.092 1.00 89.19 97 ASP A C 1
ATOM 773 O O . ASP A 1 97 ? 6.142 -11.230 -9.323 1.00 89.19 97 ASP A O 1
ATOM 777 N N . ASN A 1 98 ? 4.345 -10.575 -8.144 1.00 93.81 98 ASN A N 1
ATOM 778 C CA . ASN A 1 98 ? 4.268 -11.779 -7.317 1.00 93.81 98 ASN A CA 1
ATOM 779 C C . ASN A 1 98 ? 2.800 -12.185 -7.063 1.00 93.81 98 ASN A C 1
ATOM 781 O O . ASN A 1 98 ? 2.269 -11.982 -5.966 1.00 93.81 98 ASN A O 1
ATOM 785 N N . PRO A 1 99 ? 2.116 -12.757 -8.075 1.00 93.06 99 PRO A N 1
ATOM 786 C CA . PRO A 1 99 ? 0.696 -13.103 -7.989 1.00 93.06 99 PRO A CA 1
ATOM 787 C C . PRO A 1 99 ? 0.393 -14.133 -6.898 1.00 93.06 99 PRO A C 1
ATOM 789 O O . PRO A 1 99 ? -0.694 -14.113 -6.326 1.00 93.06 99 PRO A O 1
ATOM 792 N N . VAL A 1 100 ? 1.331 -15.044 -6.616 1.00 95.81 100 VAL A N 1
ATOM 793 C CA . VAL A 1 100 ? 1.140 -16.112 -5.626 1.00 95.81 100 VAL A CA 1
ATOM 794 C C . VAL A 1 100 ? 1.051 -15.515 -4.225 1.00 95.81 100 VAL A C 1
ATOM 796 O O . VAL A 1 100 ? 0.038 -15.710 -3.552 1.00 95.81 100 VAL A O 1
ATOM 799 N N . ASP A 1 101 ? 2.050 -14.725 -3.821 1.00 95.19 101 ASP A N 1
ATOM 800 C CA . ASP A 1 101 ? 2.055 -1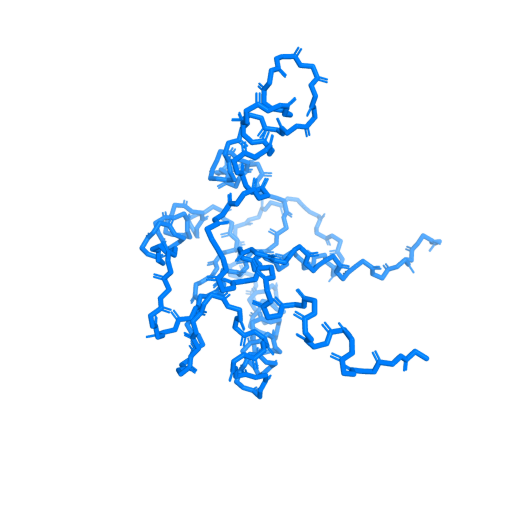4.107 -2.491 1.00 95.19 101 ASP A CA 1
ATOM 801 C C . ASP A 1 101 ? 0.964 -13.045 -2.366 1.00 95.19 101 ASP A C 1
ATOM 803 O O . ASP A 1 101 ? 0.303 -12.961 -1.333 1.00 95.19 101 ASP A O 1
ATOM 807 N N . PHE A 1 102 ? 0.717 -12.267 -3.426 1.00 94.75 102 PHE A N 1
ATOM 808 C CA . PHE A 1 102 ? -0.383 -11.306 -3.448 1.00 94.75 102 PHE A CA 1
ATOM 809 C C . PHE A 1 102 ? -1.729 -11.985 -3.150 1.00 94.75 102 PHE A C 1
ATOM 811 O O . PHE A 1 102 ? -2.451 -11.547 -2.254 1.00 94.75 102 PHE A O 1
ATOM 818 N N . ASN A 1 103 ? -2.054 -13.073 -3.856 1.00 94.69 103 ASN A N 1
ATOM 819 C CA . ASN A 1 103 ? -3.314 -13.789 -3.656 1.00 94.69 103 ASN A CA 1
ATOM 820 C C . ASN A 1 103 ? -3.420 -14.364 -2.241 1.00 94.69 103 ASN A C 1
ATOM 822 O O . ASN A 1 103 ? -4.472 -14.249 -1.611 1.00 94.69 103 ASN A O 1
ATOM 826 N N . GLN A 1 104 ? -2.332 -14.943 -1.731 1.00 96.62 104 GLN A N 1
ATOM 827 C CA . GLN A 1 104 ? -2.293 -15.500 -0.383 1.00 96.62 104 GLN A CA 1
ATOM 828 C C . GLN A 1 104 ? -2.542 -14.419 0.680 1.00 96.62 104 GLN A C 1
ATOM 830 O O . GLN A 1 104 ? -3.408 -14.589 1.536 1.00 96.62 104 GLN A O 1
ATOM 835 N N . ILE A 1 105 ? -1.868 -13.270 0.572 1.00 95.50 105 ILE A N 1
ATOM 836 C CA . ILE A 1 105 ? -2.032 -12.139 1.496 1.00 95.50 105 ILE A CA 1
ATOM 837 C C . ILE A 1 105 ? -3.460 -11.581 1.449 1.00 95.50 105 ILE A C 1
ATOM 839 O O . ILE A 1 105 ? -4.010 -11.208 2.485 1.00 95.50 105 ILE A O 1
ATOM 843 N N . VAL A 1 106 ? -4.086 -11.524 0.268 1.00 93.88 106 VAL A N 1
ATOM 844 C CA . VAL A 1 106 ? -5.485 -11.084 0.140 1.00 93.88 106 VAL A CA 1
ATOM 845 C C . VAL A 1 106 ? -6.428 -12.039 0.873 1.00 93.88 106 VAL A C 1
ATOM 847 O O . VAL A 1 106 ? -7.283 -11.580 1.630 1.00 93.88 106 VAL A O 1
ATOM 850 N N . ILE A 1 107 ? -6.265 -13.351 0.686 1.00 95.00 107 ILE A N 1
ATOM 851 C CA . ILE A 1 107 ? -7.078 -14.370 1.369 1.00 95.00 107 ILE A CA 1
ATOM 852 C C . ILE A 1 107 ? -6.896 -14.271 2.890 1.00 95.00 107 ILE A C 1
ATOM 854 O O . ILE A 1 107 ? -7.874 -14.260 3.639 1.00 95.00 107 ILE A O 1
ATOM 858 N N . GLU A 1 108 ? -5.653 -14.141 3.352 1.00 94.69 108 GLU A N 1
ATOM 859 C CA . GLU A 1 108 ? -5.332 -13.988 4.771 1.00 94.69 108 GLU A CA 1
ATOM 860 C C . GLU A 1 108 ? -5.965 -12.733 5.371 1.00 94.69 108 GLU A C 1
ATOM 862 O O . GLU A 1 108 ? -6.603 -12.821 6.419 1.00 94.69 108 GLU A O 1
ATOM 867 N N . ALA A 1 109 ? -5.870 -11.589 4.689 1.00 92.38 109 ALA A N 1
ATOM 868 C CA . ALA A 1 109 ? -6.457 -10.334 5.150 1.00 92.38 109 ALA A CA 1
ATOM 869 C C . ALA A 1 109 ? -7.984 -10.430 5.316 1.00 92.38 109 ALA A C 1
ATOM 871 O O . ALA A 1 109 ? -8.538 -9.896 6.280 1.00 92.38 109 ALA A O 1
ATOM 872 N N . VAL A 1 110 ? -8.667 -11.143 4.414 1.00 89.94 110 VAL A N 1
ATOM 873 C CA . VAL A 1 110 ? -10.113 -11.392 4.522 1.00 89.94 110 VAL A CA 1
ATOM 874 C C . VAL A 1 110 ? -10.422 -12.259 5.738 1.00 89.94 110 VAL A C 1
ATOM 876 O O . VAL A 1 110 ? -11.217 -11.857 6.586 1.00 89.94 110 VAL A O 1
ATOM 879 N N . HIS A 1 111 ? -9.756 -13.405 5.883 1.00 92.44 111 HIS A N 1
ATOM 880 C CA . HIS A 1 111 ? -9.999 -14.307 7.010 1.00 92.44 111 HIS A CA 1
ATOM 881 C C . HIS A 1 111 ? -9.614 -13.707 8.366 1.00 92.44 111 HIS A C 1
ATOM 883 O O . HIS A 1 111 ? -10.205 -14.040 9.393 1.00 92.44 111 HIS A O 1
ATOM 889 N N . GLU A 1 112 ? -8.599 -12.850 8.417 1.00 90.44 112 GLU A N 1
ATOM 890 C CA . GLU A 1 112 ? -8.248 -12.090 9.617 1.00 90.44 112 GLU A CA 1
ATOM 891 C C . GLU A 1 112 ? -9.340 -11.097 9.998 1.00 90.44 112 GLU A C 1
ATOM 893 O O . GLU A 1 112 ? -9.680 -10.997 11.178 1.00 90.44 112 GLU A O 1
ATOM 898 N N . HIS A 1 113 ? -9.916 -10.397 9.019 1.00 88.94 113 HIS A N 1
ATOM 899 C CA . HIS A 1 113 ? -11.025 -9.489 9.271 1.00 88.94 113 HIS A CA 1
ATOM 900 C C . HIS A 1 113 ? -12.271 -10.236 9.760 1.00 88.94 113 HIS A C 1
ATOM 902 O O . HIS A 1 113 ? -12.861 -9.836 10.760 1.00 88.94 113 HIS A O 1
ATOM 908 N N . GLU A 1 114 ? -12.642 -11.338 9.103 1.00 88.31 114 GLU A N 1
ATOM 909 C CA . GLU A 1 114 ? -13.782 -12.173 9.504 1.00 88.31 114 GLU A CA 1
ATOM 910 C C . GLU A 1 114 ? -13.642 -12.659 10.951 1.00 88.31 114 GLU A C 1
ATOM 912 O O . GLU A 1 114 ? -14.589 -12.579 11.735 1.00 88.31 114 GLU A O 1
ATOM 917 N N . ARG A 1 115 ? -12.438 -13.102 11.336 1.00 86.94 115 ARG A N 1
ATOM 918 C CA . ARG A 1 115 ? -12.140 -13.491 12.719 1.00 86.94 115 ARG A CA 1
ATOM 919 C C . ARG A 1 115 ? -12.253 -12.305 13.674 1.00 86.94 115 ARG A C 1
ATOM 921 O O . ARG A 1 115 ? -12.951 -12.415 14.675 1.00 86.94 115 ARG A O 1
ATOM 928 N N . ALA A 1 116 ? -11.623 -11.172 13.366 1.00 83.94 116 ALA A N 1
ATOM 929 C CA . ALA A 1 116 ? -11.689 -9.976 14.211 1.00 83.94 116 ALA A CA 1
ATOM 930 C C . ALA A 1 116 ? -13.134 -9.478 14.410 1.00 83.94 116 ALA A C 1
ATOM 932 O O . ALA A 1 116 ? -13.511 -9.076 15.510 1.00 83.94 116 ALA A O 1
ATOM 933 N N . ALA A 1 117 ? -13.962 -9.555 13.365 1.00 80.69 117 ALA A N 1
ATOM 934 C CA . ALA A 1 117 ? -15.383 -9.236 13.434 1.00 80.69 117 ALA A CA 1
ATOM 935 C C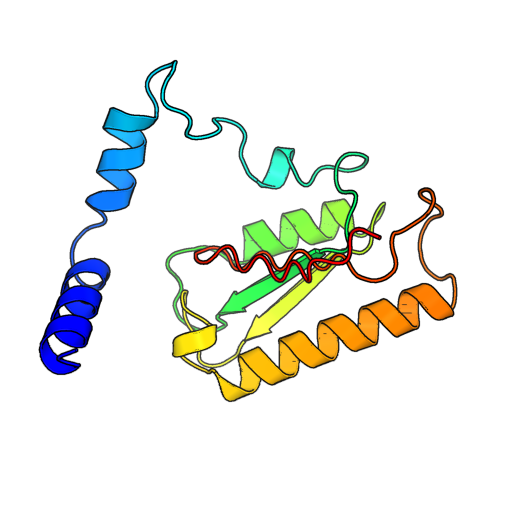 . ALA A 1 117 ? -16.164 -10.235 14.306 1.00 80.69 117 ALA A C 1
ATOM 937 O O . ALA A 1 117 ? -17.028 -9.822 15.077 1.00 80.69 117 ALA A O 1
ATOM 938 N N . ALA A 1 118 ? -15.842 -11.530 14.231 1.00 74.25 118 ALA A N 1
ATOM 939 C CA . ALA A 1 118 ? -16.491 -12.570 15.028 1.00 74.25 118 ALA A CA 1
ATOM 940 C C . ALA A 1 118 ? -16.160 -12.492 16.531 1.00 74.25 118 ALA A C 1
ATOM 942 O O . ALA A 1 118 ? -17.013 -12.821 17.355 1.00 74.25 118 ALA A O 1
ATOM 943 N N . PHE A 1 119 ? -14.952 -12.048 16.901 1.00 66.81 119 PHE A N 1
ATOM 944 C CA . PHE A 1 119 ? -14.518 -11.954 18.303 1.00 66.81 119 PHE A CA 1
ATOM 945 C C . PHE A 1 119 ? -14.895 -10.636 18.999 1.00 66.81 119 PHE A C 1
ATOM 947 O O . PHE A 1 119 ? -14.698 -10.509 20.204 1.00 66.81 119 PHE A O 1
ATOM 954 N N . GLY A 1 120 ? -15.498 -9.677 18.286 1.00 63.03 120 GLY A N 1
ATOM 955 C CA . GLY A 1 120 ? -15.935 -8.408 18.879 1.00 63.03 120 GLY A CA 1
ATOM 956 C C . GLY A 1 120 ? -14.789 -7.457 19.243 1.00 63.03 120 GLY A C 1
ATOM 957 O O . GLY A 1 120 ? -15.010 -6.495 19.973 1.00 63.03 120 GLY A O 1
ATOM 958 N N . ASP A 1 121 ? -13.590 -7.684 18.703 1.00 61.38 121 ASP A N 1
ATOM 959 C CA . ASP A 1 121 ? -12.394 -6.862 18.943 1.00 61.38 121 ASP A CA 1
ATOM 960 C C . ASP A 1 121 ? -12.422 -5.515 18.185 1.00 61.38 121 ASP A C 1
ATOM 962 O O . ASP A 1 121 ? -11.455 -4.752 18.205 1.00 61.38 121 ASP A O 1
ATOM 966 N N . LEU A 1 122 ? -13.525 -5.205 17.490 1.00 61.38 122 LEU A N 1
ATOM 967 C CA . LEU A 1 122 ? -13.683 -3.998 16.679 1.00 61.38 122 LEU A CA 1
ATOM 968 C C . LEU A 1 122 ? -14.494 -2.919 17.414 1.00 61.38 122 LEU A C 1
ATOM 970 O O . LEU A 1 122 ? -15.529 -3.228 18.009 1.00 61.38 122 LEU A O 1
ATOM 974 N N . PRO A 1 123 ? -14.094 -1.635 17.330 1.00 53.56 123 PRO A N 1
ATOM 975 C CA . PRO A 1 123 ? -14.897 -0.537 17.85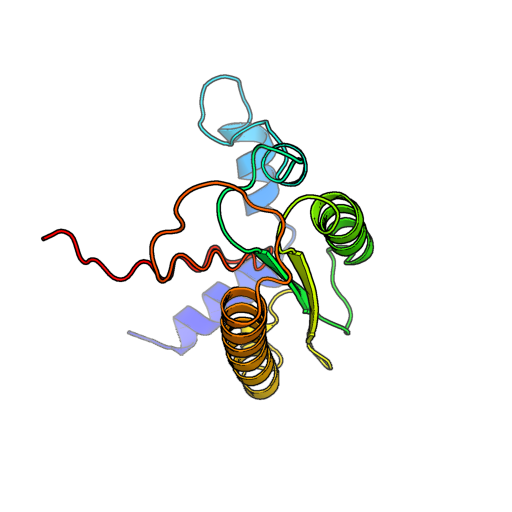5 1.00 53.56 123 PRO A CA 1
ATOM 976 C C . PRO A 1 123 ? -16.275 -0.517 17.175 1.00 53.56 123 PRO A C 1
ATOM 978 O O . PRO A 1 123 ? -16.387 -0.616 15.952 1.00 53.56 123 PRO A O 1
ATOM 981 N N . SER A 1 124 ? -17.330 -0.408 17.984 1.00 47.94 124 SER A N 1
ATOM 982 C CA . SER A 1 124 ? -18.733 -0.506 17.576 1.00 47.94 124 SER A CA 1
ATOM 983 C C . SER A 1 124 ? -19.176 0.673 16.699 1.00 47.94 124 SER A C 1
ATOM 985 O O . SER A 1 124 ? -19.816 1.616 17.157 1.00 47.94 124 SER A O 1
ATOM 987 N N . SER A 1 125 ? -18.864 0.619 15.406 1.00 46.00 125 SER A N 1
ATOM 988 C CA . SER A 1 125 ? -19.500 1.467 14.398 1.00 46.00 125 SER A CA 1
ATOM 989 C C . SER A 1 125 ? -20.568 0.662 13.657 1.00 46.00 125 SER A C 1
ATOM 991 O O . SER A 1 125 ? -20.344 -0.484 13.278 1.00 46.00 125 SER A O 1
ATOM 993 N N . GLY A 1 126 ? -21.760 1.249 13.544 1.00 43.72 126 GLY A N 1
ATOM 994 C CA . GLY A 1 126 ? -23.031 0.614 13.190 1.00 43.72 126 GLY A CA 1
ATOM 995 C C . GLY A 1 126 ? -23.023 -0.397 12.036 1.00 43.72 126 GLY A C 1
ATOM 996 O O . GLY A 1 126 ? -22.390 -0.190 11.010 1.00 43.72 126 GLY A O 1
ATOM 997 N N . MET A 1 127 ? -23.819 -1.456 12.232 1.00 37.75 127 MET A N 1
ATOM 998 C CA . MET A 1 127 ? -24.455 -2.328 11.231 1.00 37.75 127 MET A CA 1
ATOM 999 C C . MET A 1 127 ? -23.672 -2.507 9.914 1.00 37.75 127 MET A C 1
ATOM 1001 O O . MET A 1 127 ? -23.938 -1.857 8.904 1.00 37.75 127 MET A O 1
ATOM 1005 N N . VAL A 1 128 ? -22.702 -3.421 9.929 1.00 44.97 128 VAL A N 1
ATOM 1006 C CA . VAL A 1 128 ? -21.860 -3.743 8.771 1.00 44.97 128 VAL A CA 1
ATOM 1007 C C . VAL A 1 128 ? -22.582 -4.759 7.877 1.00 44.97 128 VAL A C 1
ATOM 1009 O O . VAL A 1 128 ? -22.950 -5.847 8.315 1.00 44.97 128 VAL A O 1
ATOM 1012 N N . CYS A 1 129 ? -22.797 -4.390 6.612 1.00 37.16 129 CYS A N 1
ATOM 1013 C CA . CYS A 1 129 ? -23.206 -5.299 5.542 1.00 37.16 129 CYS A CA 1
ATOM 1014 C C . CYS A 1 129 ? -22.139 -6.397 5.375 1.00 37.16 129 CYS A C 1
ATOM 1016 O O . CYS A 1 129 ? -20.954 -6.085 5.283 1.00 37.16 129 CYS A O 1
ATOM 1018 N N . SER A 1 130 ? -22.565 -7.663 5.346 1.00 38.66 130 SER A N 1
ATOM 1019 C CA . SER A 1 130 ? -21.735 -8.841 5.639 1.00 38.66 130 SER A CA 1
ATOM 1020 C C . SER A 1 130 ? -20.439 -8.999 4.837 1.00 38.66 130 SER A C 1
ATOM 1022 O O . SER A 1 130 ? -19.565 -9.696 5.331 1.00 38.66 130 SER A O 1
ATOM 1024 N N . VAL A 1 131 ? -20.256 -8.404 3.653 1.00 42.03 131 VAL A N 1
ATOM 1025 C CA . VAL A 1 131 ? -18.963 -8.441 2.943 1.00 42.03 131 VAL A CA 1
ATOM 1026 C C . VAL A 1 131 ? -18.854 -7.227 2.017 1.00 42.03 131 VAL A C 1
ATOM 1028 O O . VAL A 1 131 ? -19.340 -7.245 0.891 1.00 42.03 131 VAL A O 1
ATOM 1031 N N . CYS A 1 132 ? -18.214 -6.150 2.467 1.00 40.91 132 CYS A N 1
ATOM 1032 C CA . CYS A 1 132 ? -17.826 -5.044 1.589 1.00 40.91 132 CYS A CA 1
ATOM 1033 C C . CYS A 1 132 ? -16.336 -4.768 1.800 1.00 40.91 132 CYS A C 1
ATOM 1035 O O . CYS A 1 132 ? -15.956 -3.877 2.555 1.00 40.91 132 CYS A O 1
ATOM 1037 N N . LEU A 1 133 ? -15.480 -5.593 1.191 1.00 42.94 133 LEU A N 1
ATOM 1038 C CA . LEU A 1 133 ? -14.031 -5.406 1.230 1.00 42.94 133 LEU A CA 1
ATOM 1039 C C . LEU A 1 133 ? -13.652 -4.350 0.189 1.00 42.94 133 LEU A C 1
ATOM 1041 O O . LEU A 1 133 ? -13.846 -4.555 -1.009 1.00 42.94 133 LEU A O 1
ATOM 1045 N N . ARG A 1 134 ? -13.091 -3.218 0.623 1.00 48.22 134 ARG A N 1
ATOM 1046 C CA . ARG A 1 134 ? -12.393 -2.317 -0.300 1.00 48.22 134 ARG A CA 1
ATOM 1047 C C . ARG A 1 134 ? -10.902 -2.566 -0.199 1.00 48.22 134 ARG A C 1
ATOM 1049 O O . ARG A 1 134 ? -10.243 -2.090 0.723 1.00 48.22 134 ARG A O 1
ATOM 1056 N N . LEU A 1 135 ? -10.388 -3.292 -1.184 1.00 45.34 135 LEU A N 1
ATOM 1057 C CA . LEU A 1 135 ? -8.959 -3.449 -1.380 1.00 45.34 135 LEU A CA 1
ATOM 1058 C C . LEU A 1 135 ? -8.431 -2.193 -2.077 1.00 45.34 135 LEU A C 1
ATOM 1060 O O . LEU A 1 135 ? -8.772 -1.912 -3.228 1.00 45.34 135 LEU A O 1
ATOM 1064 N N . TYR A 1 136 ? -7.621 -1.415 -1.367 1.00 49.50 136 TYR A N 1
ATOM 1065 C CA . TYR A 1 136 ? -6.922 -0.279 -1.953 1.00 49.50 136 TYR A CA 1
ATOM 1066 C C . TYR A 1 136 ? -5.516 -0.736 -2.338 1.00 49.50 136 TYR A C 1
ATOM 1068 O O . TYR A 1 136 ? -4.572 -0.601 -1.565 1.00 49.50 136 TYR A O 1
ATOM 1076 N N . ILE A 1 137 ? -5.393 -1.291 -3.545 1.00 48.19 137 ILE A N 1
ATOM 1077 C CA . ILE A 1 137 ? -4.098 -1.429 -4.214 1.00 48.19 137 ILE A CA 1
ATOM 1078 C C . ILE A 1 137 ? -3.851 -0.082 -4.874 1.00 48.19 137 ILE A C 1
ATOM 1080 O O . ILE A 1 137 ? -4.605 0.326 -5.764 1.00 48.19 137 ILE A O 1
ATOM 1084 N N . VAL A 1 138 ? -2.851 0.660 -4.410 1.00 41.22 138 VAL A N 1
ATOM 1085 C CA . VAL A 1 138 ? -2.567 1.951 -5.029 1.00 41.22 138 VAL A CA 1
ATOM 1086 C C . VAL A 1 138 ? -2.014 1.672 -6.427 1.00 41.22 138 VAL A C 1
ATOM 1088 O O . VAL A 1 138 ? -0.918 1.154 -6.553 1.00 41.22 138 VAL A O 1
ATOM 1091 N N . GLY A 1 139 ? -2.835 1.910 -7.456 1.00 33.88 139 GLY A N 1
ATOM 1092 C CA . GLY A 1 139 ? -2.552 1.578 -8.859 1.00 33.88 139 GLY A CA 1
ATOM 1093 C C . GLY A 1 139 ? -3.652 0.769 -9.564 1.00 33.88 139 GLY A C 1
ATOM 1094 O O . GLY A 1 139 ? -3.814 0.909 -10.774 1.00 33.88 139 GLY A O 1
ATOM 1095 N N . VAL A 1 140 ? -4.473 -0.001 -8.833 1.00 32.09 140 VAL A N 1
ATOM 1096 C CA . VAL A 1 140 ? -5.633 -0.739 -9.376 1.00 32.09 140 VAL A CA 1
ATOM 1097 C C . VAL A 1 140 ? -6.770 -0.729 -8.351 1.00 32.09 140 VAL A C 1
ATOM 1099 O O . VAL A 1 140 ? -6.710 -1.386 -7.316 1.00 32.09 140 VAL A O 1
ATOM 1102 N N . PHE A 1 141 ? -7.848 0.003 -8.645 1.00 32.09 141 PHE A N 1
ATOM 1103 C CA . PHE A 1 141 ? -9.089 -0.095 -7.874 1.00 32.09 141 PHE A CA 1
ATOM 1104 C C . PHE A 1 141 ? -9.762 -1.439 -8.176 1.00 32.09 141 PHE A C 1
ATOM 1106 O O . PHE A 1 141 ? -10.535 -1.544 -9.128 1.00 32.09 141 PHE A O 1
ATOM 1113 N N . LEU A 1 142 ? -9.487 -2.473 -7.379 1.00 31.44 142 LEU A N 1
ATOM 1114 C CA . LEU A 1 142 ? -10.217 -3.734 -7.478 1.00 31.44 142 LEU A CA 1
ATOM 1115 C C . LEU A 1 142 ? -11.526 -3.619 -6.678 1.00 31.44 142 LEU A C 1
ATOM 1117 O O . LEU A 1 142 ? -11.577 -3.873 -5.476 1.00 31.44 142 LEU A O 1
ATOM 1121 N N . PHE A 1 143 ? -12.599 -3.188 -7.343 1.00 26.91 143 PHE A N 1
ATOM 1122 C CA . PHE A 1 143 ? -13.957 -3.290 -6.804 1.00 26.91 143 PHE A CA 1
ATOM 1123 C C . PHE A 1 143 ? -14.447 -4.737 -6.954 1.00 26.91 143 PHE A C 1
ATOM 1125 O O . PHE A 1 143 ? -14.992 -5.109 -7.990 1.00 26.91 143 PHE A O 1
ATOM 1132 N N . LEU A 1 144 ? -14.287 -5.559 -5.917 1.00 30.95 144 LEU A N 1
ATOM 1133 C CA . LEU A 1 144 ? -15.024 -6.821 -5.790 1.00 30.95 144 LEU A CA 1
ATOM 1134 C C . LEU A 1 144 ? -16.394 -6.526 -5.166 1.00 30.95 144 LEU A C 1
ATOM 1136 O O . LEU A 1 144 ? -16.626 -6.730 -3.980 1.00 30.95 144 LEU A O 1
ATOM 1140 N N . GLY A 1 145 ? -17.294 -5.967 -5.977 1.00 26.70 145 GLY A N 1
ATOM 1141 C CA . GLY A 1 145 ? -18.709 -5.845 -5.640 1.00 26.70 145 GLY A CA 1
ATOM 1142 C C . GLY A 1 145 ? -19.471 -7.046 -6.184 1.00 26.70 145 GLY A C 1
ATOM 1143 O O . GLY A 1 145 ? -19.800 -7.067 -7.368 1.00 26.70 145 GLY A O 1
ATOM 1144 N N . LEU A 1 146 ? -19.762 -8.036 -5.336 1.00 30.28 146 LEU A N 1
ATOM 1145 C CA . LEU A 1 146 ? -20.797 -9.016 -5.650 1.00 30.28 146 LEU A CA 1
ATOM 1146 C C . LEU A 1 146 ? -22.153 -8.331 -5.480 1.00 30.28 146 LEU A C 1
ATOM 1148 O O . LEU A 1 146 ? -22.551 -7.921 -4.391 1.00 30.28 146 LEU A O 1
ATOM 1152 N N . LEU A 1 147 ? -22.826 -8.173 -6.613 1.00 33.06 147 LEU A N 1
ATOM 1153 C CA . LEU A 1 147 ? -24.209 -7.759 -6.721 1.00 33.06 147 LEU A CA 1
ATOM 1154 C C . LEU A 1 147 ? -25.078 -8.757 -5.937 1.00 33.06 147 LEU A C 1
ATOM 1156 O O . LEU A 1 147 ? -25.241 -9.897 -6.359 1.00 33.06 147 LEU A O 1
ATOM 1160 N N . SER A 1 148 ? -25.650 -8.330 -4.816 1.00 26.83 148 SER A N 1
ATOM 1161 C CA . SER A 1 148 ? -26.852 -8.958 -4.269 1.00 26.83 148 SER A CA 1
ATOM 1162 C C . SER A 1 148 ? -27.746 -7.869 -3.691 1.00 26.83 148 SER A C 1
ATOM 1164 O O . SER A 1 148 ? -27.841 -7.670 -2.485 1.00 26.83 148 SER A O 1
ATOM 1166 N N . MET A 1 149 ? -28.362 -7.105 -4.594 1.00 31.45 149 MET A N 1
ATOM 1167 C CA . MET A 1 149 ? -29.670 -6.523 -4.319 1.00 31.45 149 MET A CA 1
ATOM 1168 C C . MET A 1 149 ? -30.685 -7.637 -4.549 1.00 31.45 149 MET A C 1
ATOM 1170 O O . MET A 1 149 ? -30.860 -8.039 -5.696 1.00 31.45 149 MET A O 1
ATOM 1174 N N . MET A 1 150 ? -31.284 -8.133 -3.467 1.00 32.09 150 MET A N 1
ATOM 1175 C CA . MET A 1 150 ? -32.690 -8.537 -3.318 1.00 32.09 150 MET A CA 1
ATOM 1176 C C . MET A 1 150 ? -32.921 -8.976 -1.874 1.00 32.09 150 MET A C 1
ATOM 1178 O O . MET A 1 150 ? -32.090 -9.757 -1.363 1.00 32.09 150 MET A O 1
#

InterPro domains:
  IPR029058 Alpha/Beta hydrolase fold [G3DSA:3.40.50.1820] (5-117)
  IPR029058 Alpha/Beta hydrolase fold [SSF53474] (29-111)

Organism: NCBI:txid4803

Sequence (150 aa):
MDFDHITMYFYHNWALKKSGEVAIHTHLHPPGASARATPLCELLAPGRAQVPVTFLYGGGPDWMNADHGEAVVRRLEKWHYATFRIVLLAGHQVFMDNPVDFNQIVIEAVHEHERAAAFGDLPSSGMVCSVCLRLYIVGVFLFLGLLSMM